Protein AF-A0A0P7GZH1-F1 (afdb_monomer_lite)

Sequence (150 aa):
MYVEIHPNMADEMGIDGGDLVVVSTTDRGSVLVKARITPRPGHGPEEEEIFLPFHWGGIAKGESLLEKYPDGNEPFAIGDSVNFITSRGYDVETQMQETKAALAKVRPATQELVDELNMDVDLETFTFPQDEAGFGQQKDFDTRDNTTVQ

Structure (mmCIF, N/CA/C/O backbone):
data_AF-A0A0P7GZH1-F1
#
_entry.id   AF-A0A0P7GZH1-F1
#
loop_
_atom_site.group_PDB
_atom_site.id
_atom_site.type_symbol
_atom_site.label_atom_id
_atom_site.label_alt_id
_atom_site.label_comp_id
_atom_site.label_asym_id
_atom_site.label_entity_id
_atom_site.label_seq_id
_atom_site.pdbx_PDB_ins_code
_atom_site.Cartn_x
_atom_site.Cartn_y
_atom_site.Cartn_z
_atom_site.occupancy
_atom_site.B_iso_or_equiv
_atom_site.auth_seq_id
_atom_site.auth_comp_id
_atom_site.auth_asym_id
_atom_site.auth_atom_id
_atom_site.pdbx_PDB_model_num
ATOM 1 N N . MET A 1 1 ? -7.847 2.843 1.260 1.00 90.06 1 MET A N 1
ATOM 2 C CA . MET A 1 1 ? -6.715 2.953 0.317 1.00 90.06 1 MET A CA 1
ATOM 3 C C . MET A 1 1 ? -6.527 1.620 -0.397 1.00 90.06 1 MET A C 1
ATOM 5 O O . MET A 1 1 ? -6.859 0.606 0.205 1.00 90.06 1 MET A O 1
ATOM 9 N N . TYR A 1 2 ? -6.036 1.615 -1.637 1.00 94.12 2 TYR A N 1
ATOM 10 C CA . TYR A 1 2 ? -5.689 0.396 -2.374 1.00 94.12 2 TYR A CA 1
ATOM 11 C C . TYR A 1 2 ? -4.455 0.617 -3.262 1.00 94.12 2 TYR A C 1
ATOM 13 O O . TYR A 1 2 ? -4.121 1.762 -3.576 1.00 94.12 2 TYR A O 1
ATOM 21 N N . VAL A 1 3 ? -3.812 -0.470 -3.676 1.00 95.19 3 VAL A N 1
ATOM 22 C CA . VAL A 1 3 ? -2.849 -0.511 -4.778 1.00 95.19 3 VAL A CA 1
ATOM 23 C C . VAL A 1 3 ? -3.443 -1.315 -5.921 1.00 95.19 3 VAL A C 1
ATOM 25 O O . VAL A 1 3 ? -4.005 -2.384 -5.709 1.00 95.19 3 VAL A O 1
ATOM 28 N N . GLU A 1 4 ? -3.346 -0.784 -7.129 1.00 94.62 4 GLU A N 1
ATOM 29 C CA . GLU A 1 4 ? -3.721 -1.511 -8.330 1.00 94.62 4 GLU A CA 1
ATOM 30 C C . GLU A 1 4 ? -2.542 -2.298 -8.860 1.00 94.62 4 GLU A C 1
ATOM 32 O O . GLU A 1 4 ? -1.454 -1.740 -9.022 1.00 94.62 4 GLU A O 1
ATOM 37 N N . ILE A 1 5 ? -2.789 -3.577 -9.119 1.00 94.12 5 ILE A N 1
ATOM 38 C CA . ILE A 1 5 ? -1.793 -4.556 -9.539 1.00 94.12 5 ILE A CA 1
ATOM 39 C C . ILE A 1 5 ? -2.322 -5.256 -10.791 1.00 94.12 5 ILE A C 1
ATOM 41 O O . ILE A 1 5 ? -3.509 -5.594 -10.868 1.00 94.12 5 ILE A O 1
ATOM 45 N N . HIS A 1 6 ? -1.442 -5.456 -11.772 1.00 93.75 6 HIS A N 1
ATOM 46 C CA . HIS A 1 6 ? -1.772 -6.199 -12.981 1.00 93.75 6 HIS A CA 1
ATOM 47 C C . HIS A 1 6 ? -2.089 -7.674 -12.646 1.00 93.75 6 HIS A C 1
ATOM 49 O O . HIS A 1 6 ? -1.392 -8.254 -11.812 1.00 93.75 6 HIS A O 1
ATOM 55 N N . PRO A 1 7 ? -3.087 -8.318 -13.290 1.00 92.81 7 PRO A N 1
ATOM 56 C CA . PRO A 1 7 ? -3.461 -9.705 -13.000 1.00 92.81 7 PRO A CA 1
ATOM 57 C C . PRO A 1 7 ? -2.301 -10.707 -13.040 1.00 92.81 7 PRO A C 1
ATOM 59 O O . PRO A 1 7 ? -2.186 -11.523 -12.135 1.00 92.81 7 PRO A O 1
ATOM 62 N N . ASN A 1 8 ? -1.404 -10.603 -14.027 1.00 91.50 8 ASN A N 1
ATOM 63 C CA . ASN A 1 8 ? -0.265 -11.523 -14.149 1.00 91.50 8 ASN A CA 1
ATOM 64 C C . ASN A 1 8 ? 0.720 -11.375 -12.976 1.00 91.50 8 ASN A C 1
ATOM 66 O O . ASN A 1 8 ? 1.138 -12.368 -12.388 1.00 91.50 8 ASN A O 1
ATOM 70 N N . MET A 1 9 ? 1.029 -10.134 -12.581 1.00 92.25 9 MET A N 1
ATOM 71 C CA . MET A 1 9 ? 1.871 -9.860 -11.412 1.00 92.25 9 MET A CA 1
ATOM 72 C C . MET A 1 9 ? 1.206 -10.368 -10.121 1.00 92.25 9 MET A C 1
ATOM 74 O O . MET A 1 9 ? 1.880 -10.902 -9.243 1.00 92.25 9 MET A O 1
ATOM 78 N N . ALA A 1 10 ? -0.117 -10.229 -10.004 1.00 93.69 10 ALA A N 1
ATOM 79 C CA . ALA A 1 10 ? -0.872 -10.734 -8.860 1.00 93.69 10 ALA A CA 1
ATOM 80 C C . ALA A 1 10 ? -0.857 -12.272 -8.782 1.00 93.69 10 ALA A C 1
ATOM 82 O O . ALA A 1 10 ? -0.627 -12.814 -7.702 1.00 93.69 10 ALA A O 1
ATOM 83 N N . ASP A 1 11 ? -1.022 -12.965 -9.916 1.00 93.06 11 ASP A N 1
ATOM 84 C CA . ASP A 1 11 ? -0.940 -14.430 -10.020 1.00 93.06 11 ASP A CA 1
ATOM 85 C C . ASP A 1 11 ? 0.439 -14.953 -9.592 1.00 93.06 11 ASP A C 1
ATOM 87 O O . ASP A 1 11 ? 0.533 -15.904 -8.816 1.00 93.06 11 ASP A O 1
ATOM 91 N N . GLU A 1 12 ? 1.519 -14.314 -10.052 1.00 93.00 12 GLU A N 1
ATOM 92 C CA . GLU A 1 12 ? 2.891 -14.682 -9.676 1.00 93.00 12 GLU A CA 1
ATOM 93 C C . GLU A 1 12 ? 3.152 -14.538 -8.172 1.00 93.00 12 GLU A C 1
ATOM 95 O O . GLU A 1 12 ? 3.944 -15.286 -7.593 1.00 93.00 12 GLU A O 1
ATOM 100 N N . MET A 1 13 ? 2.479 -13.581 -7.532 1.00 93.94 13 MET A N 1
ATOM 101 C CA . MET A 1 13 ? 2.609 -13.293 -6.107 1.00 93.94 13 MET A CA 1
ATOM 102 C C . MET A 1 13 ? 1.584 -14.028 -5.232 1.00 93.94 13 MET A C 1
ATOM 104 O O . MET A 1 13 ? 1.727 -14.000 -4.008 1.00 93.94 13 MET A O 1
ATOM 108 N N . GLY A 1 14 ? 0.576 -14.673 -5.830 1.00 95.06 14 GLY A N 1
ATOM 109 C CA . GLY A 1 14 ? -0.533 -15.310 -5.118 1.00 95.06 14 GLY A CA 1
ATOM 110 C C . GLY A 1 14 ? -1.386 -14.319 -4.323 1.00 95.06 14 GLY A C 1
ATOM 111 O O . GLY A 1 14 ? -1.702 -14.597 -3.171 1.00 95.06 14 GLY A O 1
ATOM 112 N N . ILE A 1 15 ? -1.678 -13.152 -4.906 1.00 95.56 15 ILE A N 1
ATOM 113 C CA . ILE A 1 15 ? -2.482 -12.082 -4.294 1.00 95.56 15 ILE A CA 1
ATOM 114 C C . ILE A 1 15 ? -3.851 -12.031 -4.970 1.00 95.56 15 ILE A C 1
ATOM 116 O O . ILE A 1 15 ? -3.920 -11.997 -6.200 1.00 95.56 15 ILE A O 1
ATOM 120 N N . ASP A 1 16 ? -4.909 -11.938 -4.168 1.00 94.81 16 ASP A N 1
ATOM 121 C CA . ASP A 1 16 ? -6.288 -11.766 -4.617 1.00 94.81 16 ASP A CA 1
ATOM 122 C C . ASP A 1 16 ? -6.845 -10.363 -4.342 1.00 94.81 16 ASP A C 1
ATOM 124 O O . ASP A 1 16 ? -6.303 -9.572 -3.562 1.00 94.81 16 ASP A O 1
ATOM 128 N N . GLY A 1 17 ? -7.929 -10.006 -5.038 1.00 94.25 17 GLY A N 1
ATOM 129 C CA . GLY A 1 17 ? -8.647 -8.759 -4.781 1.00 94.25 17 GLY A CA 1
ATOM 130 C C . GLY A 1 17 ? -9.091 -8.648 -3.320 1.00 94.25 17 GLY A C 1
ATOM 131 O O . GLY A 1 17 ? -9.734 -9.539 -2.776 1.00 94.25 17 GLY A O 1
ATOM 132 N N . GLY A 1 18 ? -8.761 -7.523 -2.685 1.00 93.06 18 GLY A N 1
ATOM 133 C CA . GLY A 1 18 ? -9.080 -7.247 -1.283 1.00 93.06 18 GLY A CA 1
ATOM 134 C C . GLY A 1 18 ? -8.009 -7.678 -0.283 1.00 93.06 18 GLY A C 1
ATOM 135 O O . GLY A 1 18 ? -8.028 -7.176 0.845 1.00 93.06 18 GLY A O 1
ATOM 136 N N . ASP A 1 19 ? -7.040 -8.505 -0.690 1.00 95.44 19 ASP A N 1
ATOM 137 C CA . ASP A 1 19 ? -5.929 -8.904 0.173 1.00 95.44 19 ASP A CA 1
ATOM 138 C C . ASP A 1 19 ? -5.137 -7.696 0.666 1.00 95.44 19 ASP A C 1
ATOM 140 O O . ASP A 1 19 ? -4.962 -6.690 -0.030 1.00 95.44 19 ASP A O 1
ATOM 144 N N . LEU A 1 20 ? -4.605 -7.798 1.880 1.00 95.81 20 LEU A N 1
ATOM 145 C CA . LEU A 1 20 ? -3.675 -6.804 2.392 1.00 95.81 20 LEU A CA 1
ATOM 146 C C . LEU A 1 20 ? -2.286 -7.028 1.801 1.00 95.81 20 LEU A C 1
ATOM 148 O O . LEU A 1 20 ? -1.741 -8.132 1.803 1.00 95.81 20 LEU A O 1
ATOM 152 N N . VAL A 1 21 ? -1.680 -5.940 1.342 1.00 97.00 21 VAL A N 1
ATOM 153 C CA . VAL A 1 21 ? -0.328 -5.929 0.796 1.00 97.00 21 VAL A CA 1
ATOM 154 C C . VAL A 1 21 ? 0.476 -4.785 1.383 1.00 97.00 21 VAL A C 1
ATOM 156 O O . VAL A 1 21 ? -0.031 -3.697 1.676 1.00 97.00 21 VAL A O 1
ATOM 159 N N . VAL A 1 22 ? 1.770 -5.036 1.527 1.00 96.69 22 VAL A N 1
ATOM 160 C CA . VAL A 1 22 ? 2.741 -4.028 1.922 1.00 96.69 22 VAL A CA 1
ATOM 161 C C . VAL A 1 22 ? 3.407 -3.477 0.673 1.00 96.69 22 VAL A C 1
ATOM 163 O O . VAL A 1 22 ? 4.041 -4.212 -0.089 1.00 96.69 22 VAL A O 1
ATOM 166 N N . VAL A 1 23 ? 3.310 -2.162 0.491 1.00 95.69 23 VAL A N 1
ATOM 167 C CA . VAL A 1 23 ? 4.021 -1.445 -0.570 1.00 95.69 23 VAL A CA 1
ATOM 168 C C . VAL A 1 23 ? 5.135 -0.633 0.063 1.00 95.69 23 VAL A C 1
ATOM 170 O O . VAL A 1 23 ? 4.903 0.151 0.980 1.00 95.69 23 VAL A O 1
ATOM 173 N N . SER A 1 24 ? 6.353 -0.824 -0.425 1.00 93.69 24 SER A N 1
ATOM 174 C CA . SER A 1 24 ? 7.551 -0.153 0.084 1.00 93.69 24 SER A CA 1
ATOM 175 C C . SER A 1 24 ? 8.350 0.468 -1.050 1.00 93.69 24 SER A C 1
ATOM 177 O O . SER A 1 24 ? 8.316 -0.033 -2.172 1.00 93.69 24 SER A O 1
ATOM 179 N N . THR A 1 25 ? 9.079 1.543 -0.768 1.00 90.19 25 THR A N 1
ATOM 180 C CA . THR A 1 25 ? 10.040 2.144 -1.706 1.00 90.19 25 THR A CA 1
ATOM 181 C C . THR A 1 25 ? 11.446 2.111 -1.133 1.00 90.19 25 THR A C 1
ATOM 183 O O . THR A 1 25 ? 11.644 1.877 0.059 1.00 90.19 25 THR A O 1
ATOM 186 N N . THR A 1 26 ? 12.441 2.315 -1.994 1.00 77.25 26 THR A N 1
ATOM 187 C CA . THR A 1 26 ? 13.854 2.054 -1.691 1.00 77.25 26 THR A CA 1
ATOM 188 C C . THR A 1 26 ? 14.400 2.819 -0.486 1.00 77.25 26 THR A C 1
ATOM 190 O O . THR A 1 26 ? 15.326 2.332 0.157 1.00 77.25 26 THR A O 1
ATOM 193 N N . ASP A 1 27 ? 13.882 4.014 -0.185 1.00 74.12 27 ASP A N 1
ATOM 194 C CA . ASP A 1 27 ? 14.534 4.935 0.750 1.00 74.12 27 ASP A CA 1
ATOM 195 C C . ASP A 1 27 ? 13.610 5.631 1.765 1.00 74.12 27 ASP A C 1
ATOM 197 O O . ASP A 1 27 ? 14.106 6.435 2.557 1.00 74.12 27 ASP A O 1
ATOM 201 N N . ARG A 1 28 ? 12.293 5.381 1.788 1.00 80.12 28 ARG A N 1
ATOM 202 C CA . ARG A 1 28 ? 11.380 6.077 2.721 1.00 80.12 28 ARG A CA 1
ATOM 203 C C . ARG A 1 28 ? 10.716 5.182 3.755 1.00 80.12 28 ARG A C 1
ATOM 205 O O . ARG A 1 28 ? 10.808 5.481 4.945 1.00 80.12 28 ARG A O 1
ATOM 212 N N . GLY A 1 29 ? 10.028 4.133 3.326 1.00 88.56 29 GLY A N 1
ATOM 213 C CA . GLY A 1 29 ? 9.268 3.288 4.238 1.00 88.56 29 GLY A CA 1
ATOM 214 C C . GLY A 1 29 ? 8.277 2.390 3.519 1.00 88.56 29 GLY A C 1
ATOM 215 O O . GLY A 1 29 ? 8.455 2.074 2.341 1.00 88.56 29 GLY A O 1
ATOM 216 N N . SER A 1 30 ? 7.228 2.027 4.250 1.00 93.56 30 SER A N 1
ATOM 217 C CA . SER A 1 30 ? 6.210 1.072 3.829 1.00 93.56 30 SER A CA 1
ATOM 218 C C . SER A 1 30 ? 4.816 1.568 4.204 1.00 93.56 30 SER A C 1
ATOM 220 O O . SER A 1 30 ? 4.664 2.304 5.180 1.00 93.56 30 SER A O 1
ATOM 222 N N . VAL A 1 31 ? 3.816 1.146 3.437 1.00 95.25 31 VAL A N 1
ATOM 223 C CA . VAL A 1 31 ? 2.390 1.360 3.710 1.00 95.25 31 VAL A CA 1
ATOM 224 C C . VAL A 1 31 ? 1.632 0.042 3.612 1.00 95.25 31 VAL A C 1
ATOM 226 O O . VAL A 1 31 ? 2.002 -0.816 2.807 1.00 95.25 31 VAL A O 1
ATOM 229 N N . LEU A 1 32 ? 0.569 -0.099 4.407 1.00 95.62 32 LEU A N 1
ATOM 230 C CA . LEU A 1 32 ? -0.346 -1.245 4.366 1.00 95.62 32 LEU A CA 1
ATOM 231 C C . LEU A 1 32 ? -1.631 -0.849 3.633 1.00 95.62 32 LEU A C 1
ATOM 233 O O . LEU A 1 32 ? -2.334 0.078 4.043 1.00 95.62 32 LEU A O 1
ATOM 237 N N . VAL A 1 33 ? -1.937 -1.523 2.527 1.00 95.31 33 VAL A N 1
ATOM 238 C CA . VAL A 1 33 ? -3.072 -1.180 1.656 1.00 95.31 33 VAL A CA 1
ATOM 239 C C . VAL A 1 33 ? -3.749 -2.440 1.120 1.00 95.31 33 VAL A C 1
ATOM 241 O O . VAL A 1 33 ? -3.156 -3.511 1.133 1.00 95.31 33 VAL A O 1
ATOM 244 N N . LYS A 1 34 ? -4.985 -2.313 0.627 1.00 95.25 34 LYS A N 1
ATOM 245 C CA . LYS A 1 34 ? -5.675 -3.407 -0.073 1.00 95.25 34 LYS A CA 1
ATOM 246 C C . LYS A 1 34 ? -5.163 -3.576 -1.505 1.00 95.25 34 LYS A C 1
ATOM 248 O O . LYS A 1 34 ? -4.859 -2.577 -2.160 1.00 95.25 34 LYS A O 1
ATOM 253 N N . ALA A 1 35 ? -5.121 -4.799 -2.008 1.00 95.75 35 ALA A N 1
ATOM 254 C CA . ALA A 1 35 ? -4.872 -5.104 -3.405 1.00 95.75 35 ALA A CA 1
ATOM 255 C C . ALA A 1 35 ? -6.155 -4.941 -4.225 1.00 95.75 35 ALA A C 1
ATOM 257 O O . ALA A 1 35 ? -7.228 -5.401 -3.843 1.00 95.75 35 ALA A O 1
ATOM 258 N N . ARG A 1 36 ? -6.036 -4.281 -5.373 1.00 94.50 36 ARG A N 1
ATOM 259 C CA . ARG A 1 36 ? -7.089 -4.170 -6.376 1.00 94.50 36 ARG A CA 1
ATOM 260 C C . ARG A 1 36 ? -6.546 -4.692 -7.694 1.00 94.50 36 ARG A C 1
ATOM 262 O O . ARG A 1 36 ? -5.633 -4.098 -8.261 1.00 94.50 36 ARG A O 1
ATOM 269 N N . ILE A 1 37 ? -7.099 -5.784 -8.196 1.00 93.50 37 ILE A N 1
ATOM 270 C CA . ILE A 1 37 ? -6.525 -6.465 -9.354 1.00 93.50 37 ILE A CA 1
ATOM 271 C C . ILE A 1 37 ? -7.217 -5.978 -10.620 1.00 93.50 37 ILE A C 1
ATOM 273 O O . ILE A 1 37 ? -8.434 -6.077 -10.780 1.00 93.50 37 ILE A O 1
ATOM 277 N N . THR A 1 38 ? -6.446 -5.355 -11.506 1.00 91.62 38 THR A N 1
ATOM 278 C CA . THR A 1 38 ? -6.975 -4.704 -12.705 1.00 91.62 38 THR A CA 1
ATOM 279 C C . THR A 1 38 ? -5.881 -4.539 -13.756 1.00 91.62 38 THR A C 1
ATOM 281 O O . THR A 1 38 ? -4.756 -4.200 -13.406 1.00 91.62 38 THR A O 1
ATOM 284 N N . PRO A 1 39 ? -6.188 -4.694 -15.057 1.00 89.69 39 PRO A N 1
ATOM 285 C CA . PRO A 1 39 ? -5.214 -4.507 -16.130 1.00 89.69 39 PRO A CA 1
ATOM 286 C C . PRO A 1 39 ? -5.006 -3.025 -16.499 1.00 89.69 39 PRO A C 1
ATOM 288 O O . PRO A 1 39 ? -4.521 -2.723 -17.586 1.00 89.69 39 PRO A O 1
ATOM 291 N N . ARG A 1 40 ? -5.465 -2.070 -15.667 1.00 88.06 40 ARG A N 1
ATOM 292 C CA . ARG A 1 40 ? -5.291 -0.633 -15.951 1.00 88.06 40 ARG A CA 1
ATOM 293 C C . ARG A 1 40 ? -3.852 -0.147 -15.749 1.00 88.06 40 ARG A C 1
ATOM 295 O O . ARG A 1 40 ? -3.393 0.618 -16.593 1.00 88.06 40 ARG A O 1
ATOM 302 N N . PRO A 1 41 ? -3.158 -0.475 -14.646 1.00 85.25 41 PRO A N 1
ATOM 303 C CA . PRO A 1 41 ? -1.712 -0.298 -14.585 1.00 85.25 41 PRO A CA 1
ATOM 304 C C . PRO A 1 41 ? -1.033 -1.263 -15.566 1.00 85.25 41 PRO A C 1
ATOM 306 O O . PRO A 1 41 ? -1.532 -2.369 -15.765 1.00 85.25 41 PRO A O 1
ATOM 309 N N . GLY A 1 42 ? 0.087 -0.866 -16.177 1.00 69.62 42 GLY A N 1
ATOM 310 C CA . GLY A 1 42 ? 0.877 -1.790 -16.999 1.00 69.62 42 GLY A CA 1
ATOM 311 C C . GLY A 1 42 ? 0.550 -1.784 -18.493 1.00 69.62 42 GLY A C 1
ATOM 312 O O . GLY A 1 42 ? 0.669 -2.806 -19.153 1.00 69.62 42 GLY A O 1
ATOM 313 N N . HIS A 1 43 ? 0.226 -0.627 -19.080 1.00 65.62 43 HIS A N 1
ATOM 314 C CA . HIS A 1 43 ? 0.127 -0.486 -20.546 1.00 65.62 43 HIS A CA 1
ATOM 315 C C . HIS A 1 43 ? 1.482 -0.617 -21.287 1.00 65.62 43 HIS A C 1
ATOM 317 O O . HIS A 1 43 ? 1.541 -0.441 -22.507 1.00 65.62 43 HIS A O 1
ATOM 323 N N . GLY A 1 44 ? 2.571 -0.878 -20.558 1.00 62.06 44 GLY A N 1
ATOM 324 C CA . GLY A 1 44 ? 3.918 -1.087 -21.078 1.00 62.06 44 GLY A CA 1
ATOM 325 C C . GLY A 1 44 ? 4.284 -2.569 -21.251 1.00 62.06 44 GLY A C 1
ATOM 326 O O . GLY A 1 44 ? 3.540 -3.448 -20.833 1.00 62.06 44 GLY A O 1
ATOM 327 N N . PRO A 1 45 ? 5.450 -2.859 -21.852 1.00 56.47 45 PRO A N 1
ATOM 328 C CA . PRO A 1 45 ? 5.888 -4.226 -22.147 1.00 56.47 45 PRO A CA 1
ATOM 329 C C . PRO A 1 45 ? 6.170 -5.100 -20.914 1.00 56.47 45 PRO A C 1
ATOM 331 O O . PRO A 1 45 ? 6.253 -6.312 -21.069 1.00 56.47 45 PRO A O 1
ATOM 334 N N . GLU A 1 46 ? 6.337 -4.504 -19.731 1.00 63.25 46 GLU A N 1
ATOM 335 C CA . GLU A 1 46 ? 6.776 -5.213 -18.521 1.00 63.25 46 GLU A CA 1
ATOM 336 C C . GLU A 1 46 ? 5.620 -5.499 -17.542 1.00 63.25 46 GLU A C 1
ATOM 338 O O . GLU A 1 46 ? 5.841 -6.219 -16.589 1.00 63.25 46 GLU A O 1
ATOM 343 N N . GLU A 1 47 ? 4.400 -4.959 -17.724 1.00 78.88 47 GLU A N 1
ATOM 344 C CA . GLU A 1 47 ? 3.237 -5.175 -16.817 1.00 78.88 47 GLU A CA 1
ATOM 345 C C . GLU A 1 47 ? 3.502 -4.949 -15.297 1.00 78.88 47 GLU A C 1
ATOM 347 O O . GLU A 1 47 ? 2.677 -5.289 -14.453 1.00 78.88 47 GLU A O 1
ATOM 352 N N . GLU A 1 48 ? 4.625 -4.310 -14.948 1.00 83.88 48 GLU A N 1
ATOM 353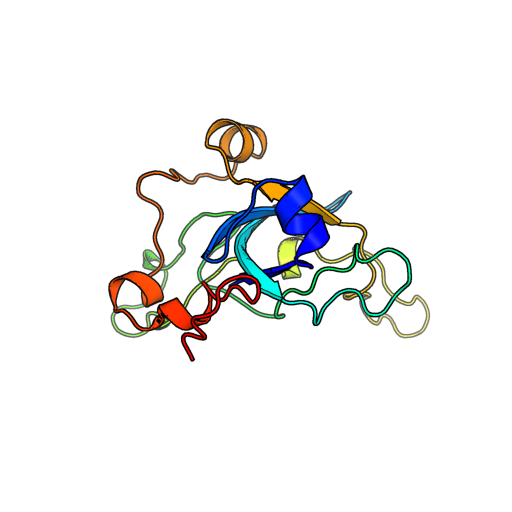 C CA . GLU A 1 48 ? 5.157 -4.118 -13.584 1.00 83.88 48 GLU A CA 1
ATOM 354 C C . GLU A 1 48 ? 4.800 -2.750 -12.962 1.00 83.88 48 GLU A C 1
ATOM 356 O O . GLU A 1 48 ? 5.287 -2.373 -11.892 1.00 83.88 48 GLU A O 1
ATOM 361 N N . GLU A 1 49 ? 3.957 -1.959 -13.627 1.00 90.62 49 GLU A N 1
ATOM 362 C CA . GLU A 1 49 ? 3.498 -0.680 -13.086 1.00 90.62 49 GLU A CA 1
ATOM 363 C C . GLU A 1 49 ? 2.388 -0.894 -12.051 1.00 90.62 49 GLU A C 1
ATOM 365 O O . GLU A 1 49 ? 1.449 -1.653 -12.274 1.00 90.62 49 GLU A O 1
ATOM 370 N N . ILE A 1 50 ? 2.444 -0.149 -10.945 1.00 92.62 50 ILE A N 1
ATOM 371 C CA . ILE A 1 50 ? 1.391 -0.125 -9.924 1.00 92.62 50 ILE A CA 1
ATOM 372 C C . ILE A 1 50 ? 0.802 1.276 -9.793 1.00 92.62 50 ILE A C 1
ATOM 374 O O . ILE A 1 50 ? 1.485 2.280 -10.007 1.00 92.62 50 ILE A O 1
ATOM 378 N N . PHE A 1 51 ? -0.465 1.363 -9.392 1.00 93.19 51 PHE A N 1
ATOM 379 C CA . PHE A 1 51 ? -1.123 2.645 -9.132 1.00 93.19 51 PHE A CA 1
ATOM 380 C C . PHE A 1 51 ? -1.675 2.719 -7.711 1.00 93.19 51 PHE A C 1
ATOM 382 O O . PHE A 1 51 ? -2.310 1.791 -7.223 1.00 93.19 51 PHE A O 1
ATOM 389 N N . LEU A 1 52 ? -1.476 3.862 -7.058 1.00 93.56 52 LEU A N 1
ATOM 390 C CA . LEU A 1 52 ? -1.964 4.144 -5.713 1.00 93.56 52 LEU A CA 1
ATOM 391 C C . LEU A 1 52 ? -2.636 5.527 -5.707 1.00 93.56 52 LEU A C 1
ATOM 393 O O . LEU A 1 52 ? -1.998 6.505 -6.110 1.00 93.56 52 LEU A O 1
ATOM 397 N N . PRO A 1 53 ? -3.895 5.662 -5.248 1.00 91.50 53 PRO A N 1
ATOM 398 C CA . PRO A 1 53 ? -4.530 6.967 -5.118 1.00 91.50 53 PRO A CA 1
ATOM 399 C C . PRO A 1 53 ? -3.779 7.894 -4.150 1.00 91.50 53 PRO A C 1
ATOM 401 O O . PRO A 1 53 ? -3.454 7.527 -3.021 1.00 91.50 53 PRO A O 1
ATOM 404 N N . PHE A 1 54 ? -3.546 9.132 -4.571 1.00 85.81 54 PHE A N 1
ATOM 405 C CA . PHE A 1 54 ? -2.856 10.134 -3.759 1.00 85.81 54 PHE A CA 1
ATOM 406 C C . PHE A 1 54 ? -3.779 10.688 -2.648 1.00 85.81 54 PHE A C 1
ATOM 408 O O . PHE A 1 54 ? -4.985 10.800 -2.861 1.00 85.81 54 PHE A O 1
ATOM 415 N N . HIS A 1 55 ? -3.221 11.064 -1.488 1.00 87.25 55 HIS A N 1
ATOM 416 C CA . HIS A 1 55 ? -3.917 11.738 -0.367 1.00 87.25 55 HIS A CA 1
ATOM 417 C C . HIS A 1 55 ? -4.901 10.930 0.501 1.00 87.25 55 HIS A C 1
ATOM 419 O O . HIS A 1 55 ? -5.818 11.503 1.091 1.00 87.25 55 HIS A O 1
ATOM 425 N N . TRP A 1 56 ? -4.694 9.626 0.668 1.00 92.81 56 TRP A N 1
ATOM 426 C CA . TRP A 1 56 ? -5.366 8.915 1.763 1.00 92.81 56 TRP A CA 1
ATOM 427 C C . TRP A 1 56 ? -4.819 9.332 3.135 1.00 92.81 56 TRP A C 1
ATOM 429 O O . TRP A 1 56 ? -3.680 9.801 3.246 1.00 92.81 56 TRP A O 1
ATOM 439 N N . GLY A 1 57 ? -5.652 9.181 4.165 1.00 92.25 57 GLY A N 1
ATOM 440 C CA . GLY A 1 57 ? -5.327 9.492 5.553 1.00 92.25 57 GLY A CA 1
ATOM 441 C C . GLY A 1 57 ? -6.174 8.684 6.538 1.00 92.25 57 GLY A C 1
ATOM 442 O O . GLY A 1 57 ? -7.039 7.901 6.142 1.00 92.25 57 GLY A O 1
ATOM 443 N N . GLY A 1 58 ? -5.905 8.872 7.829 1.00 92.00 58 GLY A N 1
ATOM 444 C CA . GLY A 1 58 ? -6.537 8.125 8.922 1.00 92.00 58 GLY A CA 1
ATOM 445 C C . GLY A 1 58 ? -5.810 6.834 9.306 1.00 92.00 58 GLY A C 1
ATOM 446 O O . GLY A 1 58 ? -6.112 6.274 10.351 1.00 92.00 58 GLY A O 1
ATOM 447 N N . ILE A 1 59 ? -4.817 6.406 8.520 1.00 92.94 59 ILE A N 1
ATOM 448 C CA . ILE A 1 59 ? -3.839 5.379 8.900 1.00 92.94 59 ILE A CA 1
ATOM 449 C C . ILE A 1 59 ? -2.438 5.931 8.636 1.00 92.94 59 ILE A C 1
ATOM 451 O O . ILE A 1 59 ? -2.231 6.632 7.641 1.00 92.94 59 ILE A O 1
ATOM 455 N N . ALA A 1 60 ? -1.488 5.636 9.519 1.00 89.19 60 ALA A N 1
ATOM 456 C CA . ALA A 1 60 ? -0.083 5.965 9.327 1.00 89.19 60 ALA A CA 1
ATOM 457 C C . ALA A 1 60 ? 0.788 4.734 9.566 1.00 89.19 60 ALA A C 1
ATOM 459 O O . ALA A 1 60 ? 0.913 4.278 10.697 1.00 89.19 60 ALA A O 1
ATOM 460 N N . LYS A 1 61 ? 1.423 4.224 8.502 1.00 83.44 61 LYS A N 1
ATOM 461 C CA . LYS A 1 61 ? 2.296 3.037 8.562 1.00 83.44 61 LYS A CA 1
ATOM 462 C C . LYS A 1 61 ? 1.598 1.814 9.181 1.00 83.44 61 LYS A C 1
ATOM 464 O O . LYS A 1 61 ? 2.184 1.106 9.993 1.00 83.44 61 LYS A O 1
ATOM 469 N N . GLY A 1 62 ? 0.341 1.589 8.811 1.00 84.31 62 GLY A N 1
ATOM 470 C CA . GLY A 1 62 ? -0.502 0.525 9.369 1.00 84.31 62 GLY A CA 1
ATOM 471 C C . GLY A 1 62 ? -1.241 0.866 10.673 1.00 84.31 62 GLY A C 1
ATOM 472 O O . GLY A 1 62 ? -2.261 0.240 10.937 1.00 84.31 62 GLY A O 1
ATOM 473 N N . GLU A 1 63 ? -0.835 1.886 11.439 1.00 87.56 63 GLU A N 1
ATOM 474 C CA . GLU A 1 63 ? -1.537 2.286 12.673 1.00 87.56 63 GLU A CA 1
ATOM 475 C C . GLU A 1 63 ? -2.807 3.086 12.342 1.00 87.56 63 GLU A C 1
ATOM 477 O O . GLU A 1 63 ? -2.744 4.113 11.655 1.00 87.56 63 GLU A O 1
ATOM 482 N N . SER A 1 64 ? -3.960 2.657 12.862 1.00 91.06 64 SER A N 1
ATOM 483 C CA . SER A 1 64 ? -5.200 3.434 12.780 1.00 91.06 64 SER A CA 1
ATOM 484 C C . SER A 1 64 ? -5.117 4.681 13.659 1.00 91.06 64 SER A C 1
ATOM 486 O O . SER A 1 64 ? -4.864 4.612 14.857 1.00 91.06 64 SER A O 1
ATOM 488 N N . LEU A 1 65 ? -5.381 5.844 13.070 1.00 92.25 65 LEU A N 1
ATOM 489 C CA . LEU A 1 65 ? -5.425 7.128 13.773 1.00 92.25 65 LEU A CA 1
ATOM 490 C C . LEU A 1 65 ? -6.859 7.567 14.083 1.00 92.25 65 LEU A C 1
ATOM 492 O O . LEU A 1 65 ? -7.072 8.727 14.431 1.00 92.25 65 LEU A O 1
ATOM 496 N N . LEU A 1 66 ? -7.840 6.674 13.926 1.00 91.19 66 LEU A N 1
ATOM 497 C CA . LEU A 1 66 ? -9.261 7.003 14.035 1.00 91.19 66 LEU A CA 1
ATOM 498 C C . LEU A 1 66 ? -9.610 7.622 15.396 1.00 91.19 66 LEU A C 1
ATOM 500 O O . LEU A 1 66 ? -10.294 8.637 15.444 1.00 91.19 66 LEU A O 1
ATOM 504 N N . GLU A 1 67 ? -9.039 7.093 16.480 1.00 91.62 67 GLU A N 1
ATOM 505 C CA . GLU A 1 67 ? -9.239 7.594 17.850 1.00 91.62 67 GLU A CA 1
ATOM 506 C C . GLU A 1 67 ? -8.697 9.015 18.081 1.00 91.62 67 GLU A C 1
ATOM 508 O O . GLU A 1 67 ? -9.005 9.651 19.085 1.00 91.62 67 GLU A O 1
ATOM 513 N N . LYS A 1 68 ? -7.860 9.529 17.169 1.00 93.38 68 LYS A N 1
ATOM 514 C CA . LYS A 1 68 ? -7.297 10.886 17.253 1.00 93.38 68 LYS A CA 1
ATOM 515 C C . LYS A 1 68 ? -8.227 11.933 16.628 1.00 93.38 68 LYS A C 1
ATOM 517 O O . LYS A 1 68 ? -7.955 13.129 16.760 1.00 93.38 68 LYS A O 1
ATOM 522 N N . TYR A 1 69 ? -9.291 11.518 15.936 1.00 92.88 69 TYR A N 1
ATOM 523 C CA . TYR A 1 69 ? -10.302 12.431 15.405 1.00 92.88 69 TYR A CA 1
ATOM 524 C C . TYR A 1 69 ? -11.270 12.865 16.516 1.00 92.88 69 TYR A C 1
ATOM 526 O O . TYR A 1 69 ? -11.580 12.068 17.396 1.00 92.88 69 TYR A O 1
ATOM 534 N N . PRO A 1 70 ? -11.761 14.120 16.504 1.00 95.19 70 PRO A N 1
ATOM 535 C CA . PRO A 1 70 ? -12.814 14.536 17.423 1.00 95.19 70 PRO A CA 1
ATOM 536 C C . PRO A 1 70 ? -14.093 13.723 17.208 1.00 95.19 70 PRO A C 1
ATOM 538 O O . PRO A 1 70 ? -14.468 13.491 16.057 1.00 95.19 70 PRO A O 1
ATOM 541 N N . ASP A 1 71 ? -14.795 13.408 18.297 1.00 93.50 71 ASP A N 1
ATOM 542 C CA . ASP A 1 71 ? -16.057 12.664 18.267 1.00 93.50 71 ASP A CA 1
ATOM 543 C C . ASP A 1 71 ? -17.024 13.203 17.196 1.00 93.50 71 ASP A C 1
ATOM 545 O O . ASP A 1 71 ? -17.291 14.411 17.106 1.00 93.50 71 ASP A O 1
ATOM 549 N N . GLY A 1 72 ? -17.556 12.302 16.371 1.00 92.88 72 GLY A N 1
ATOM 550 C CA . GLY A 1 72 ? -18.502 12.614 15.297 1.00 92.88 72 GLY A CA 1
ATOM 551 C C . GLY A 1 72 ? -17.885 13.271 14.056 1.00 92.88 72 GLY A C 1
ATOM 552 O O . GLY A 1 72 ? -18.625 13.665 13.152 1.00 92.88 72 GLY A O 1
ATOM 553 N N . ASN A 1 73 ? -16.560 13.426 14.008 1.00 92.56 73 ASN A N 1
ATOM 554 C CA . ASN A 1 73 ? -15.812 13.941 12.855 1.00 92.56 73 ASN A CA 1
ATOM 555 C C . ASN A 1 73 ? -14.870 12.885 12.261 1.00 92.56 73 ASN A C 1
ATOM 557 O O . ASN A 1 73 ? -13.958 13.214 11.495 1.00 92.56 73 ASN A O 1
ATOM 561 N N . GLU A 1 74 ? -15.078 11.622 12.614 1.00 92.88 74 GLU A N 1
ATOM 562 C CA . GLU A 1 74 ? -14.347 10.498 12.070 1.00 92.88 74 GLU A CA 1
ATOM 563 C C . GLU A 1 74 ? -14.666 10.347 10.571 1.00 92.88 74 GLU A C 1
ATOM 565 O O . GLU A 1 74 ? -15.831 10.380 10.156 1.00 92.88 74 GLU A O 1
ATOM 570 N N . PRO A 1 75 ? -13.649 10.188 9.713 1.00 91.81 75 PRO A N 1
ATOM 571 C CA . PRO A 1 75 ? -13.871 9.958 8.294 1.00 91.81 75 PRO A CA 1
ATOM 572 C C . PRO A 1 75 ? -14.531 8.594 8.047 1.00 91.81 75 PRO A C 1
ATOM 574 O O . PRO A 1 75 ? -14.096 7.572 8.569 1.00 91.81 75 PRO A O 1
ATOM 577 N N . PHE A 1 76 ? -15.518 8.561 7.146 1.00 90.44 76 PHE A N 1
ATOM 578 C CA . PHE A 1 76 ? -16.178 7.317 6.718 1.00 90.44 76 PHE A CA 1
ATOM 579 C C . PHE A 1 76 ? -15.223 6.300 6.091 1.00 90.44 76 PHE A C 1
ATOM 581 O O . PHE A 1 76 ? -15.482 5.101 6.121 1.00 90.44 76 PHE A O 1
ATOM 588 N N . ALA A 1 77 ? -14.142 6.774 5.471 1.00 91.62 77 ALA A N 1
ATOM 589 C CA . ALA A 1 77 ? -13.138 5.910 4.888 1.00 91.62 77 ALA A CA 1
ATOM 590 C C . ALA A 1 77 ? -11.734 6.392 5.234 1.00 91.62 77 ALA A C 1
ATOM 592 O O . ALA A 1 77 ? -11.405 7.562 5.034 1.00 91.62 77 ALA A O 1
ATOM 593 N N . ILE A 1 78 ? -10.898 5.456 5.673 1.00 93.50 78 ILE A N 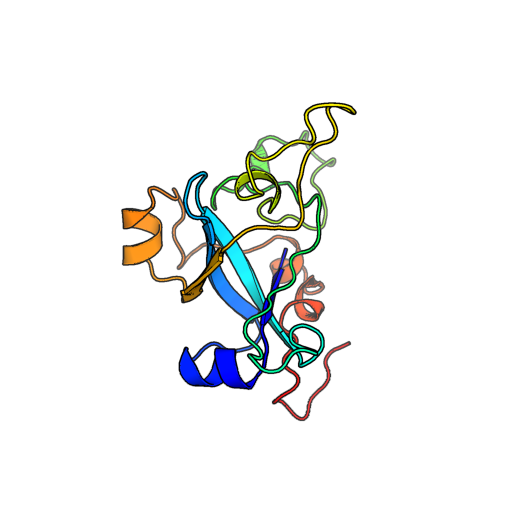1
ATOM 594 C CA . ILE A 1 78 ? -9.489 5.685 5.992 1.00 93.50 78 ILE A CA 1
ATOM 595 C C . ILE A 1 78 ? -8.582 4.759 5.190 1.00 93.50 78 ILE A C 1
ATOM 597 O O . ILE A 1 78 ? -9.006 3.786 4.549 1.00 93.50 78 ILE A O 1
ATOM 601 N N . GLY A 1 79 ? -7.302 5.086 5.191 1.00 93.62 79 GLY A N 1
ATOM 602 C CA . GLY A 1 79 ? -6.272 4.260 4.597 1.00 93.62 79 GLY A CA 1
ATOM 603 C C . GLY A 1 79 ? -4.905 4.899 4.724 1.00 93.62 79 GLY A C 1
ATOM 604 O O . GLY A 1 79 ? -4.791 6.095 4.991 1.00 93.62 79 GLY A O 1
ATOM 605 N N . ASP A 1 80 ? -3.880 4.077 4.538 1.00 94.19 80 ASP A N 1
ATOM 606 C CA . ASP A 1 80 ? -2.503 4.530 4.666 1.00 94.19 80 ASP A CA 1
ATOM 607 C C . ASP A 1 80 ? -2.125 5.447 3.497 1.00 94.19 80 ASP A C 1
ATOM 609 O O . ASP A 1 80 ? -2.652 5.327 2.386 1.00 94.19 80 ASP A O 1
ATOM 613 N N . SER A 1 81 ? -1.243 6.408 3.746 1.00 92.19 81 SER A N 1
ATOM 614 C CA . SER A 1 81 ? -0.940 7.457 2.775 1.00 92.19 81 SER A CA 1
ATOM 615 C C . SER A 1 81 ? 0.254 7.077 1.910 1.00 92.19 81 SER A C 1
ATOM 617 O O . SER A 1 81 ? 1.382 7.010 2.399 1.00 92.19 81 SER A O 1
ATOM 619 N N . VAL A 1 82 ? 0.057 6.936 0.592 1.00 92.62 82 VAL A N 1
ATOM 620 C CA . VAL A 1 82 ? 1.172 6.715 -0.356 1.00 92.62 82 VAL A CA 1
ATOM 621 C C . VAL A 1 82 ? 2.242 7.814 -0.268 1.00 92.62 82 VAL A C 1
ATOM 623 O O . VAL A 1 82 ? 3.413 7.584 -0.557 1.00 92.62 82 VAL A O 1
ATOM 626 N N . ASN A 1 83 ? 1.875 9.001 0.215 1.00 90.19 83 ASN A N 1
ATOM 627 C CA . ASN A 1 83 ? 2.774 10.126 0.456 1.00 90.19 83 ASN A CA 1
ATOM 628 C C . ASN A 1 83 ? 3.946 9.778 1.400 1.00 90.19 83 ASN A C 1
ATOM 630 O O . ASN A 1 83 ? 4.999 10.417 1.326 1.00 90.19 83 ASN A O 1
ATOM 634 N N . PHE A 1 84 ? 3.808 8.758 2.257 1.00 90.25 84 PHE A N 1
ATOM 635 C CA . PHE A 1 84 ? 4.909 8.271 3.091 1.00 90.25 84 PHE A CA 1
ATOM 636 C C . PHE A 1 84 ? 6.017 7.593 2.286 1.00 90.25 84 PHE A C 1
ATOM 638 O O . PHE A 1 84 ? 7.165 7.601 2.725 1.00 90.25 84 PHE A O 1
ATOM 645 N N . ILE A 1 85 ? 5.701 7.064 1.103 1.00 91.62 85 ILE A N 1
ATOM 646 C CA . ILE A 1 85 ? 6.617 6.256 0.294 1.00 91.62 85 ILE A CA 1
ATOM 647 C C . ILE A 1 85 ? 6.968 6.885 -1.061 1.00 91.62 85 ILE A C 1
ATOM 649 O O . ILE A 1 85 ? 7.777 6.325 -1.789 1.00 91.62 85 ILE A O 1
ATOM 653 N N . THR A 1 86 ? 6.440 8.064 -1.406 1.00 89.56 86 THR A N 1
ATOM 654 C CA . THR A 1 86 ? 6.822 8.780 -2.643 1.00 89.56 86 THR A CA 1
ATOM 655 C C . THR A 1 86 ? 8.305 9.152 -2.682 1.00 89.56 86 THR A C 1
ATOM 657 O O . THR A 1 86 ? 8.904 9.378 -1.637 1.00 89.56 86 THR A O 1
ATOM 660 N N . SER A 1 87 ? 8.881 9.312 -3.875 1.00 86.38 87 SER A N 1
ATOM 661 C CA . SER A 1 87 ? 10.287 9.705 -4.072 1.00 86.38 87 SER A CA 1
ATOM 662 C C . SER A 1 87 ? 10.699 10.975 -3.311 1.00 86.38 87 SER A C 1
ATOM 664 O O . SER A 1 87 ? 9.891 11.857 -3.024 1.00 86.38 87 SER A O 1
ATOM 666 N N . ARG A 1 88 ? 11.982 11.079 -2.942 1.00 84.38 88 ARG A N 1
ATOM 667 C CA . ARG A 1 88 ? 12.600 12.300 -2.376 1.00 84.38 88 ARG A CA 1
ATOM 668 C C . ARG A 1 88 ? 13.053 13.304 -3.440 1.00 84.38 88 ARG A C 1
ATOM 670 O O . ARG A 1 88 ? 13.551 14.368 -3.081 1.00 84.38 88 ARG A O 1
ATOM 677 N N . GLY A 1 89 ? 12.922 12.958 -4.719 1.00 87.50 89 GLY A N 1
ATOM 678 C CA . GLY A 1 89 ? 13.330 13.818 -5.821 1.00 87.50 89 GLY A CA 1
ATOM 679 C C . GLY A 1 89 ? 12.559 15.137 -5.859 1.00 87.50 89 GLY A C 1
ATOM 680 O O . GLY A 1 89 ? 11.409 15.228 -5.431 1.00 87.50 89 GLY A O 1
ATOM 681 N N . TYR A 1 90 ? 13.207 16.162 -6.396 1.00 91.94 90 TYR A N 1
ATOM 682 C CA . TYR A 1 90 ? 12.594 17.436 -6.744 1.00 91.94 90 TYR A CA 1
ATOM 683 C C . TYR A 1 90 ? 13.365 18.054 -7.910 1.00 91.94 90 TYR A C 1
ATOM 685 O O . TYR A 1 90 ? 14.544 17.761 -8.120 1.00 91.94 90 TYR A O 1
ATOM 693 N N . ASP A 1 91 ? 12.692 18.899 -8.674 1.00 93.62 91 ASP A N 1
ATOM 694 C CA . ASP A 1 91 ? 13.298 19.670 -9.749 1.00 93.62 91 ASP A CA 1
ATOM 695 C C . ASP A 1 91 ? 14.066 20.864 -9.162 1.00 93.62 91 ASP A C 1
ATOM 697 O O . ASP A 1 91 ? 13.511 21.670 -8.414 1.00 93.62 91 ASP A O 1
ATOM 701 N N . VAL A 1 92 ? 15.361 20.974 -9.471 1.00 95.31 92 VAL A N 1
ATOM 702 C CA . VAL A 1 92 ? 16.246 21.975 -8.849 1.00 95.31 92 VAL A CA 1
ATOM 703 C C . VAL A 1 92 ? 15.926 23.413 -9.270 1.00 95.31 92 VAL A C 1
ATOM 705 O O . VAL A 1 92 ? 16.191 24.339 -8.506 1.00 95.31 92 VAL A O 1
ATOM 708 N N . GLU A 1 93 ? 15.318 23.622 -10.436 1.00 96.88 93 GLU A N 1
ATOM 709 C CA . GLU A 1 93 ? 15.025 24.963 -10.953 1.00 96.88 93 GLU A CA 1
ATOM 710 C C . GLU A 1 93 ? 13.705 25.497 -10.389 1.00 96.88 93 GLU A C 1
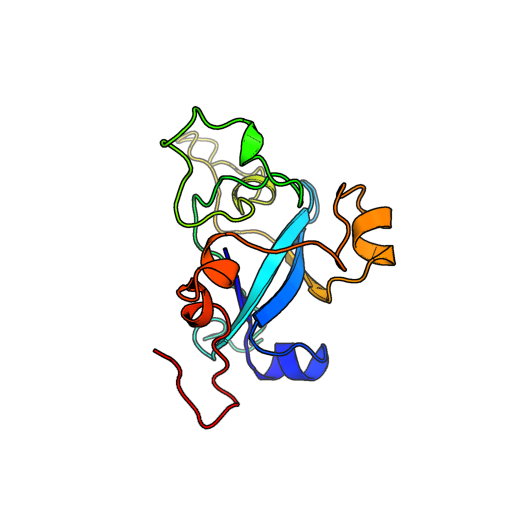ATOM 712 O O . GLU A 1 93 ? 13.614 26.620 -9.896 1.00 96.88 93 GLU A O 1
ATOM 717 N N . THR A 1 94 ? 12.666 24.669 -10.430 1.00 96.25 94 THR A N 1
ATOM 718 C CA . THR A 1 94 ? 11.303 25.026 -10.022 1.00 96.25 94 THR A CA 1
ATOM 719 C C . THR A 1 94 ? 11.015 24.726 -8.556 1.00 96.25 94 THR A C 1
ATOM 721 O O . THR A 1 94 ? 10.015 25.209 -8.027 1.00 96.25 94 THR A O 1
ATOM 724 N N . GLN A 1 95 ? 11.871 23.932 -7.903 1.00 94.12 95 GLN A N 1
ATOM 725 C CA . GLN A 1 95 ? 11.663 23.392 -6.556 1.00 94.12 95 GLN A CA 1
ATOM 726 C C . GLN A 1 95 ? 10.398 22.517 -6.448 1.00 94.12 95 GLN A C 1
ATOM 728 O O . GLN A 1 95 ? 9.871 22.315 -5.354 1.00 94.12 95 GLN A O 1
ATOM 733 N N . MET A 1 96 ? 9.896 21.993 -7.573 1.00 94.25 96 MET A N 1
ATOM 734 C CA . MET A 1 96 ? 8.713 21.131 -7.608 1.00 94.25 96 MET A CA 1
ATOM 735 C C . MET A 1 96 ? 9.071 19.699 -7.201 1.00 94.25 96 MET A C 1
ATOM 737 O O . MET A 1 96 ? 10.015 19.116 -7.731 1.00 94.25 96 MET A O 1
ATOM 741 N N . GLN A 1 97 ? 8.300 19.108 -6.289 1.00 90.19 97 GLN A N 1
ATOM 742 C CA . GLN A 1 97 ? 8.503 17.734 -5.829 1.00 90.19 97 GLN A CA 1
ATOM 743 C C . GLN A 1 97 ? 8.215 16.680 -6.913 1.00 90.19 97 GLN A C 1
ATOM 745 O O . GLN A 1 97 ? 7.209 16.758 -7.622 1.00 90.19 97 GLN A O 1
ATOM 750 N N . GLU A 1 98 ? 9.044 15.635 -6.969 1.00 89.19 98 GLU A N 1
ATOM 751 C CA . GLU A 1 98 ? 8.788 14.429 -7.759 1.00 89.19 98 GLU A CA 1
ATOM 752 C C . GLU A 1 98 ? 7.983 13.426 -6.923 1.00 89.19 98 GLU A C 1
ATOM 754 O O . GLU A 1 98 ? 8.396 13.003 -5.846 1.00 89.19 98 GLU A O 1
ATOM 759 N N . THR A 1 99 ? 6.801 13.054 -7.410 1.00 86.50 99 THR A N 1
ATOM 760 C CA . THR A 1 99 ? 5.806 12.276 -6.644 1.00 86.50 99 THR A CA 1
ATOM 761 C C . THR A 1 99 ? 5.344 11.005 -7.340 1.00 86.50 99 THR A C 1
ATOM 763 O O . THR A 1 99 ? 4.671 10.198 -6.706 1.00 86.50 99 THR A O 1
ATOM 766 N N . LYS A 1 100 ? 5.687 10.815 -8.616 1.00 85.62 100 LYS A N 1
ATOM 767 C CA . LYS A 1 100 ? 5.218 9.703 -9.450 1.00 85.62 100 LYS A CA 1
ATOM 768 C C . LYS A 1 100 ? 6.335 8.718 -9.777 1.00 85.62 100 LYS A C 1
ATOM 770 O O . LYS A 1 100 ? 6.083 7.522 -9.829 1.00 85.62 100 LYS A O 1
ATOM 775 N N . ALA A 1 101 ? 7.558 9.202 -9.982 1.00 84.69 101 ALA A N 1
ATOM 776 C CA . ALA A 1 101 ? 8.695 8.356 -10.321 1.00 84.69 101 ALA A CA 1
ATOM 777 C C . ALA A 1 101 ? 9.320 7.741 -9.059 1.00 84.69 101 ALA A C 1
ATOM 779 O O . ALA A 1 101 ? 10.126 8.378 -8.378 1.00 84.69 101 ALA A O 1
ATOM 780 N N . ALA A 1 102 ? 8.956 6.495 -8.751 1.00 86.06 102 ALA A N 1
ATOM 781 C CA . ALA A 1 102 ? 9.570 5.707 -7.688 1.00 86.06 102 ALA A CA 1
ATOM 782 C C . ALA A 1 102 ? 9.625 4.223 -8.071 1.00 86.06 102 ALA A C 1
ATOM 784 O O . ALA A 1 102 ? 8.679 3.697 -8.649 1.00 86.06 102 ALA A O 1
ATOM 785 N N . LEU A 1 103 ? 10.717 3.548 -7.702 1.00 89.75 103 LEU A N 1
ATOM 786 C CA . LEU A 1 103 ? 10.744 2.089 -7.677 1.00 89.75 103 LEU A CA 1
ATOM 787 C C . LEU A 1 103 ? 10.083 1.621 -6.384 1.00 89.75 103 LEU A C 1
ATOM 789 O O . LEU A 1 103 ? 10.466 2.049 -5.290 1.00 89.75 103 LEU A O 1
ATOM 793 N N . ALA A 1 104 ? 9.094 0.749 -6.527 1.00 92.06 104 ALA A N 1
ATOM 794 C CA . ALA A 1 104 ? 8.335 0.196 -5.423 1.00 92.06 104 ALA A CA 1
ATOM 795 C C . ALA A 1 104 ? 8.416 -1.329 -5.432 1.00 92.06 104 ALA A C 1
ATOM 797 O O . ALA A 1 104 ? 8.574 -1.959 -6.474 1.00 92.06 104 ALA A O 1
ATOM 798 N N . LYS A 1 105 ? 8.291 -1.919 -4.248 1.00 93.94 105 LYS A N 1
ATOM 799 C CA . LYS A 1 105 ? 8.155 -3.356 -4.056 1.00 93.94 105 LYS A CA 1
ATOM 800 C C . LYS A 1 105 ? 6.839 -3.630 -3.352 1.00 93.94 105 LYS A C 1
ATOM 802 O O . LYS A 1 105 ? 6.618 -3.122 -2.249 1.00 93.94 105 LYS A O 1
ATOM 807 N N . VAL A 1 106 ? 6.012 -4.450 -3.987 1.00 95.56 106 VAL A N 1
ATOM 808 C CA . VAL A 1 106 ? 4.787 -5.005 -3.410 1.00 95.56 106 VAL A CA 1
ATOM 809 C C . VAL A 1 106 ? 5.120 -6.363 -2.799 1.00 95.56 106 VAL A C 1
ATOM 811 O O . VAL A 1 106 ? 5.929 -7.112 -3.349 1.00 95.56 106 VAL A O 1
ATOM 814 N N . ARG A 1 107 ? 4.538 -6.672 -1.642 1.00 96.44 107 ARG A N 1
ATOM 815 C CA . ARG A 1 107 ? 4.611 -7.985 -0.989 1.00 96.44 107 ARG A CA 1
ATOM 816 C C . ARG A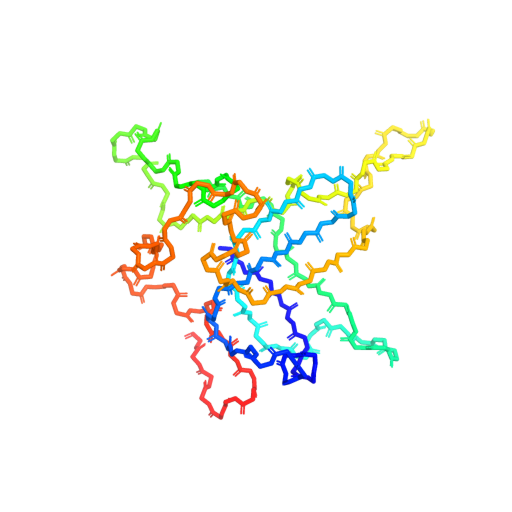 1 107 ? 3.260 -8.308 -0.343 1.00 96.44 107 ARG A C 1
ATOM 818 O O . ARG A 1 107 ? 2.638 -7.375 0.169 1.00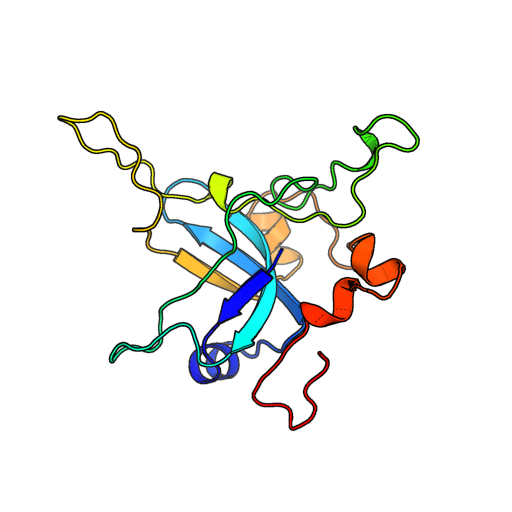 96.44 107 ARG A O 1
ATOM 825 N N . PRO A 1 108 ? 2.830 -9.582 -0.306 1.00 97.19 108 PRO A N 1
ATOM 826 C CA . PRO A 1 108 ? 1.714 -9.995 0.543 1.00 97.19 108 PRO A CA 1
ATOM 827 C C . PRO A 1 108 ? 1.957 -9.551 1.988 1.00 97.19 108 PRO A C 1
ATOM 829 O O . PRO A 1 108 ? 3.091 -9.628 2.473 1.00 97.19 108 PRO A O 1
ATOM 832 N N . ALA A 1 109 ? 0.924 -9.058 2.670 1.00 96.25 109 ALA A N 1
ATOM 833 C CA . ALA A 1 109 ? 1.044 -8.708 4.077 1.00 96.25 109 ALA A CA 1
ATOM 834 C C . ALA A 1 109 ? 1.019 -9.984 4.927 1.00 96.25 109 ALA A C 1
ATOM 836 O O . ALA A 1 109 ? 0.023 -10.699 4.975 1.00 96.25 109 ALA A O 1
ATOM 837 N N . THR A 1 110 ? 2.125 -10.264 5.609 1.00 96.69 110 THR A N 1
ATOM 838 C CA . THR A 1 110 ? 2.220 -11.311 6.633 1.00 96.69 110 THR A CA 1
ATOM 839 C C . THR A 1 110 ? 2.570 -10.665 7.966 1.00 96.69 110 THR A C 1
ATOM 841 O O . THR A 1 110 ? 3.203 -9.606 7.972 1.00 96.69 110 THR A O 1
ATOM 844 N N . GLN A 1 111 ? 2.201 -11.298 9.088 1.00 96.19 111 GLN A N 1
ATOM 845 C CA . GLN A 1 111 ? 2.523 -10.745 10.411 1.00 96.19 111 GLN A CA 1
ATOM 846 C C . GLN A 1 111 ? 4.043 -10.563 10.578 1.00 96.19 111 GLN A C 1
ATOM 848 O O . GLN A 1 111 ? 4.507 -9.508 10.990 1.00 96.19 111 GLN A O 1
ATOM 853 N N . GLU A 1 112 ? 4.833 -11.541 10.122 1.00 96.88 112 GLU A N 1
ATOM 854 C CA . GLU A 1 112 ? 6.300 -11.461 10.121 1.00 96.88 112 GLU A CA 1
ATOM 855 C C . GLU A 1 112 ? 6.826 -10.235 9.358 1.00 96.88 112 GLU A C 1
ATOM 857 O O . GLU A 1 112 ? 7.747 -9.565 9.821 1.00 96.88 112 GLU A O 1
ATOM 862 N N . LEU A 1 113 ? 6.232 -9.914 8.204 1.00 95.50 113 LEU A N 1
ATOM 863 C CA . LEU A 1 113 ? 6.667 -8.783 7.392 1.00 95.50 113 LEU A CA 1
ATOM 864 C C . LEU A 1 113 ? 6.317 -7.437 8.035 1.00 95.50 113 LEU A C 1
ATOM 866 O O . LEU A 1 113 ? 7.123 -6.506 7.983 1.00 95.50 113 LEU A O 1
ATOM 870 N N . VAL A 1 114 ? 5.114 -7.297 8.592 1.00 94.56 114 VAL A N 1
ATOM 871 C CA . VAL A 1 114 ? 4.715 -6.042 9.248 1.00 94.56 114 VAL A CA 1
ATOM 872 C C . VAL A 1 114 ? 5.541 -5.807 10.515 1.00 94.56 114 VAL A C 1
ATOM 874 O O . VAL A 1 114 ? 6.006 -4.685 10.723 1.00 94.56 114 VAL A O 1
ATOM 877 N N . ASP A 1 115 ? 5.860 -6.870 11.259 1.00 94.31 115 ASP A N 1
ATOM 878 C CA . ASP A 1 115 ? 6.754 -6.824 12.418 1.00 94.31 115 ASP A CA 1
ATOM 879 C C . ASP A 1 115 ? 8.191 -6.445 12.008 1.00 94.31 115 ASP A C 1
ATOM 881 O O . ASP A 1 115 ? 8.791 -5.549 12.607 1.00 94.31 115 ASP A O 1
ATOM 885 N N . GLU A 1 116 ? 8.741 -7.057 10.945 1.00 94.06 116 GLU A N 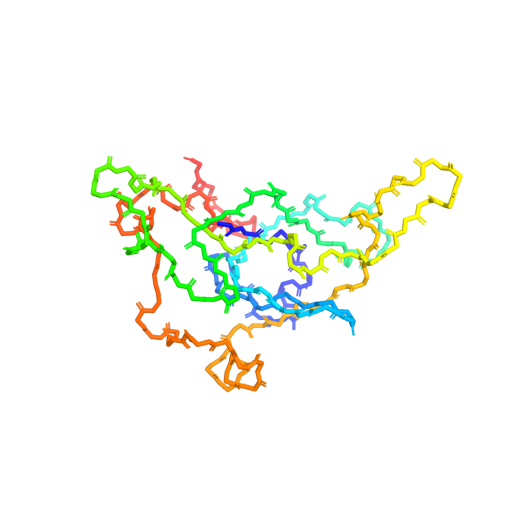1
ATOM 886 C CA . GLU A 1 116 ? 10.065 -6.719 10.382 1.00 94.06 116 GLU A CA 1
ATOM 887 C C . GLU A 1 116 ? 10.155 -5.224 10.035 1.00 94.06 116 GLU A C 1
ATOM 889 O O . GLU A 1 116 ? 11.164 -4.553 10.277 1.00 94.06 116 GLU A O 1
ATOM 894 N N . LEU A 1 117 ? 9.072 -4.683 9.479 1.00 91.88 117 LEU A N 1
ATOM 895 C CA . LEU A 1 117 ? 8.974 -3.293 9.054 1.00 91.88 117 LEU A CA 1
ATOM 896 C C . LEU A 1 117 ? 8.599 -2.329 10.185 1.00 91.88 117 LEU A C 1
ATOM 898 O O . LEU A 1 117 ? 8.520 -1.123 9.933 1.00 91.88 117 LEU A O 1
ATOM 902 N N . ASN A 1 118 ? 8.442 -2.822 11.418 1.00 90.81 118 ASN A N 1
ATOM 903 C CA . ASN A 1 118 ? 8.006 -2.053 12.585 1.00 90.81 118 ASN A CA 1
ATOM 904 C C . ASN A 1 118 ? 6.686 -1.307 12.327 1.00 90.81 118 ASN A C 1
ATOM 906 O O . ASN A 1 118 ? 6.536 -0.135 12.686 1.00 90.81 118 ASN A O 1
ATOM 910 N N . MET A 1 119 ? 5.759 -1.966 11.637 1.00 89.88 119 MET A N 1
ATOM 911 C CA . MET A 1 119 ? 4.389 -1.504 11.471 1.00 89.88 119 MET A CA 1
ATOM 912 C C . MET A 1 119 ? 3.611 -2.022 12.682 1.00 89.88 119 MET A C 1
ATOM 914 O O . MET A 1 119 ? 3.491 -3.228 12.858 1.00 89.88 119 MET A O 1
ATOM 918 N N . ASP A 1 120 ? 3.148 -1.122 13.548 1.00 86.56 120 ASP A N 1
ATOM 919 C CA . ASP A 1 120 ? 2.443 -1.458 14.796 1.00 86.56 120 ASP A CA 1
ATOM 920 C C . ASP A 1 120 ? 0.994 -1.869 14.491 1.00 86.56 120 ASP A C 1
ATOM 922 O O . ASP A 1 120 ? 0.042 -1.120 14.715 1.00 86.56 120 ASP A O 1
ATOM 926 N N . VAL A 1 121 ? 0.842 -3.021 13.836 1.00 90.50 121 VAL A N 1
ATOM 927 C CA . VAL A 1 121 ? -0.433 -3.529 13.337 1.00 90.50 121 VAL A CA 1
ATOM 928 C C . VAL A 1 121 ? -0.531 -5.036 13.545 1.00 90.50 121 VAL A C 1
ATOM 930 O O . VAL A 1 121 ? 0.362 -5.800 13.183 1.00 90.50 121 VAL A O 1
ATOM 933 N N . ASP A 1 122 ? -1.654 -5.459 14.112 1.00 92.88 122 ASP A N 1
ATOM 934 C CA . ASP A 1 122 ? -2.050 -6.860 14.206 1.00 92.88 122 ASP A CA 1
ATOM 935 C C . ASP A 1 122 ? -2.996 -7.181 13.047 1.00 92.88 122 ASP A C 1
ATOM 937 O O . ASP A 1 122 ? -4.126 -6.691 13.003 1.00 92.88 122 ASP A O 1
ATOM 941 N N . LEU A 1 123 ? -2.534 -7.985 12.088 1.00 92.94 123 LEU A N 1
ATOM 942 C CA . LEU A 1 123 ? -3.300 -8.288 10.879 1.00 92.94 123 LEU A CA 1
ATOM 943 C C . LEU A 1 123 ? -4.554 -9.130 11.148 1.00 92.94 123 LEU A C 1
ATOM 945 O O . LEU A 1 123 ? -5.456 -9.123 10.313 1.00 92.94 123 LEU A O 1
ATOM 949 N N . GLU A 1 124 ? -4.644 -9.837 12.280 1.00 91.50 124 GLU A N 1
ATOM 950 C CA . GLU A 1 124 ? -5.832 -10.635 12.617 1.00 91.50 124 GLU A CA 1
ATOM 951 C C . GLU A 1 124 ? -7.018 -9.754 13.023 1.00 91.50 124 GLU A C 1
ATOM 953 O O . GLU A 1 124 ? -8.176 -10.103 12.781 1.00 91.50 124 GLU A O 1
ATOM 958 N N . THR A 1 125 ? -6.732 -8.611 13.645 1.00 90.12 125 THR A N 1
ATOM 959 C CA . THR A 1 125 ? -7.741 -7.670 14.147 1.00 90.12 125 THR A CA 1
ATOM 960 C C . THR A 1 125 ? -7.866 -6.416 13.288 1.00 90.12 125 THR A C 1
ATOM 962 O O . THR A 1 125 ? -8.837 -5.668 13.422 1.00 90.12 125 THR A O 1
ATOM 965 N N . PHE A 1 126 ? -6.914 -6.186 12.383 1.00 90.62 126 PHE A N 1
ATOM 966 C CA . PHE A 1 126 ? -6.912 -5.027 11.510 1.00 90.62 126 PHE A CA 1
ATOM 967 C C . PHE A 1 126 ? -8.093 -5.041 10.539 1.00 90.62 126 PHE A C 1
ATOM 969 O O . PHE A 1 126 ? -8.315 -5.972 9.768 1.00 90.62 126 PHE A O 1
ATOM 976 N N . THR A 1 127 ? -8.833 -3.942 10.542 1.00 90.06 127 THR A N 1
ATOM 977 C CA . THR A 1 127 ? -9.997 -3.729 9.690 1.00 90.06 127 THR A CA 1
ATOM 978 C C . THR A 1 127 ? -10.130 -2.247 9.380 1.00 90.06 127 THR A C 1
ATOM 980 O O . THR A 1 127 ? -9.493 -1.394 10.007 1.00 90.06 127 THR A O 1
ATOM 983 N N . PHE A 1 128 ? -10.961 -1.923 8.397 1.00 90.88 128 PHE A N 1
ATOM 984 C CA . PHE A 1 128 ? -11.269 -0.546 8.065 1.00 90.88 128 PHE A CA 1
ATOM 985 C C . PHE A 1 128 ? -12.739 -0.227 8.383 1.00 90.88 128 PHE A C 1
ATOM 987 O O . PHE A 1 128 ? -13.613 -1.005 8.000 1.00 90.88 128 PHE A O 1
ATOM 994 N N . PRO A 1 129 ? -13.052 0.964 8.929 1.00 91.12 129 PRO A N 1
ATOM 995 C CA . PRO A 1 129 ? -14.426 1.411 9.186 1.00 91.12 129 PRO A CA 1
ATOM 996 C C . PRO A 1 129 ? -15.353 1.282 7.973 1.00 91.12 129 PRO A C 1
ATOM 998 O O . PRO A 1 129 ? -16.514 0.898 8.089 1.00 91.12 129 PRO A O 1
ATOM 1001 N N . GLN A 1 130 ? -14.831 1.563 6.775 1.00 91.50 130 GLN A N 1
ATOM 1002 C CA . GLN A 1 130 ? -15.590 1.405 5.534 1.00 91.50 130 GLN A CA 1
ATOM 1003 C C . GLN A 1 130 ? -16.007 -0.043 5.230 1.00 91.50 130 GLN A C 1
ATOM 1005 O O . GLN A 1 130 ? -17.026 -0.260 4.575 1.00 91.50 130 GLN A O 1
ATOM 1010 N N . ASP A 1 131 ? -15.207 -1.021 5.649 1.00 90.56 131 ASP A N 1
ATOM 1011 C CA . ASP A 1 131 ? -15.431 -2.436 5.374 1.00 90.56 131 ASP A CA 1
ATOM 1012 C C . ASP A 1 131 ? -16.424 -2.988 6.397 1.00 90.56 131 ASP A C 1
ATOM 1014 O O . ASP A 1 131 ? -17.393 -3.640 6.014 1.00 90.56 131 ASP A O 1
ATOM 1018 N N . GLU A 1 132 ? -16.268 -2.612 7.671 1.00 90.75 132 GLU A N 1
ATOM 1019 C CA . GLU A 1 132 ? -17.229 -2.912 8.741 1.00 90.75 132 GLU A CA 1
ATOM 1020 C C . GLU A 1 132 ? -18.631 -2.377 8.428 1.00 90.75 132 GLU A C 1
ATOM 1022 O O . GLU A 1 132 ? -19.637 -3.046 8.664 1.00 90.75 132 GLU A O 1
ATOM 1027 N N . ALA A 1 133 ? -18.708 -1.177 7.851 1.00 89.94 133 ALA A N 1
ATOM 1028 C CA . ALA A 1 133 ? -19.960 -0.555 7.441 1.00 89.94 133 ALA A CA 1
ATOM 1029 C C . ALA A 1 133 ? -20.492 -1.055 6.080 1.00 89.94 133 ALA A C 1
ATOM 1031 O O . ALA A 1 133 ? -21.549 -0.609 5.629 1.00 89.94 133 ALA A O 1
ATOM 1032 N N . GLY A 1 134 ? -19.781 -1.972 5.415 1.00 88.81 134 GLY A N 1
ATOM 1033 C CA . GLY A 1 134 ? -20.240 -2.671 4.214 1.00 88.81 134 GLY A CA 1
ATOM 1034 C C . GLY A 1 134 ? -20.155 -1.891 2.898 1.00 88.81 134 GLY A C 1
ATOM 1035 O O . GLY A 1 134 ? -20.600 -2.403 1.875 1.00 88.81 134 GLY A O 1
ATOM 1036 N N . PHE A 1 135 ? -19.577 -0.686 2.874 1.00 87.00 135 PHE A N 1
ATOM 1037 C CA . PHE A 1 135 ? -19.397 0.097 1.638 1.00 87.00 135 PHE A CA 1
ATOM 1038 C C . PHE A 1 135 ? -17.957 0.083 1.100 1.00 87.00 135 PHE A C 1
ATOM 1040 O O . PHE A 1 135 ? -17.657 0.704 0.081 1.00 87.00 135 PHE A O 1
ATOM 1047 N N . GLY A 1 136 ? -17.044 -0.622 1.765 1.00 83.00 136 GLY A N 1
ATOM 1048 C CA . GLY A 1 136 ? -15.647 -0.753 1.359 1.00 83.00 136 GLY A CA 1
ATOM 1049 C C . GLY A 1 136 ? -15.376 -1.778 0.250 1.00 83.00 136 GLY A C 1
ATOM 1050 O O . GLY A 1 136 ? -14.304 -1.722 -0.352 1.00 83.00 136 GLY A O 1
ATOM 1051 N N . GLN A 1 137 ? -16.368 -2.612 -0.093 1.00 80.50 137 GLN A N 1
ATOM 1052 C CA . GLN A 1 137 ? -16.270 -3.713 -1.070 1.00 80.50 137 GLN A CA 1
ATOM 1053 C C . GLN A 1 137 ? -15.772 -3.287 -2.458 1.00 80.50 137 GLN A C 1
ATOM 1055 O O . GLN A 1 137 ? -15.150 -4.070 -3.166 1.00 80.50 137 GLN A O 1
ATOM 1060 N N . GLN A 1 138 ? -15.973 -2.022 -2.843 1.00 74.88 138 GLN A N 1
ATOM 1061 C CA . GLN A 1 138 ? -15.459 -1.470 -4.103 1.00 74.88 138 GLN A CA 1
ATOM 1062 C C . GLN A 1 138 ? -13.926 -1.613 -4.246 1.00 74.88 138 GLN A C 1
ATOM 1064 O O . GLN A 1 138 ? -13.384 -1.553 -5.352 1.00 74.88 138 GLN A O 1
ATOM 1069 N N . LYS A 1 139 ? -13.207 -1.741 -3.125 1.00 78.50 139 LYS A N 1
ATOM 1070 C CA . LYS A 1 139 ? -11.743 -1.854 -3.092 1.00 78.50 139 LYS A CA 1
ATOM 1071 C C . LYS A 1 139 ? -11.249 -3.287 -3.260 1.00 78.50 139 LYS A C 1
ATOM 1073 O O . LYS A 1 139 ? -10.088 -3.443 -3.613 1.00 78.50 139 LYS A O 1
ATOM 1078 N N . ASP A 1 140 ? -12.123 -4.274 -3.098 1.00 83.25 140 ASP A N 1
ATOM 1079 C CA . ASP A 1 140 ? -11.805 -5.706 -3.186 1.00 83.25 140 ASP A CA 1
ATOM 1080 C C . ASP A 1 140 ? -11.960 -6.226 -4.626 1.00 83.25 140 ASP A C 1
ATOM 1082 O O . ASP A 1 140 ? -12.151 -7.406 -4.889 1.00 83.25 140 ASP A O 1
ATOM 1086 N N . PHE A 1 141 ? -11.941 -5.302 -5.586 1.00 85.94 141 PHE A N 1
ATOM 1087 C CA . PHE A 1 141 ? -12.218 -5.573 -6.983 1.00 85.94 141 PHE A CA 1
ATOM 1088 C C . PHE A 1 141 ? -11.090 -6.381 -7.633 1.00 85.94 141 PHE A C 1
ATOM 1090 O O . PHE A 1 141 ? -9.929 -5.961 -7.604 1.00 85.94 141 PHE A O 1
ATOM 1097 N N . ASP A 1 142 ? -11.474 -7.468 -8.299 1.00 91.44 142 ASP A N 1
ATOM 1098 C CA . ASP A 1 142 ? -10.600 -8.336 -9.079 1.00 91.44 142 ASP A CA 1
ATOM 1099 C C . ASP A 1 142 ? -11.189 -8.587 -10.471 1.00 91.44 142 ASP A C 1
ATOM 1101 O O . ASP A 1 142 ? -12.314 -9.062 -10.612 1.00 91.44 142 ASP A O 1
ATOM 1105 N N . THR A 1 143 ? -10.445 -8.256 -11.527 1.00 90.25 143 THR A N 1
ATOM 1106 C CA . THR A 1 143 ? -10.896 -8.499 -12.908 1.00 90.25 143 THR A CA 1
ATOM 1107 C C . THR A 1 143 ? -10.791 -9.949 -13.368 1.00 90.25 143 THR A C 1
ATOM 1109 O O . THR A 1 143 ? -11.338 -10.274 -14.422 1.00 90.25 143 THR A O 1
ATOM 1112 N N . ARG A 1 144 ? -10.051 -10.801 -12.649 1.00 89.44 144 ARG A N 1
ATOM 1113 C CA . ARG A 1 144 ? -9.967 -12.241 -12.940 1.00 89.44 144 ARG A CA 1
ATOM 1114 C C . ARG A 1 144 ? -11.279 -12.934 -12.571 1.00 89.44 144 ARG A C 1
ATOM 1116 O O . ARG A 1 144 ? -11.667 -13.908 -13.219 1.00 89.44 144 ARG A O 1
ATOM 1123 N N . ASP A 1 145 ? -11.993 -12.380 -11.595 1.00 85.00 145 ASP A N 1
ATOM 1124 C CA . ASP A 1 145 ? -13.308 -12.846 -11.193 1.00 85.00 145 ASP A CA 1
ATOM 1125 C C . ASP A 1 145 ? -14.384 -12.364 -12.172 1.00 85.00 145 ASP A C 1
ATOM 1127 O O . ASP A 1 145 ? -14.515 -11.185 -12.496 1.00 85.00 145 ASP A O 1
ATOM 1131 N N . ASN A 1 146 ? -15.245 -13.283 -12.617 1.00 66.31 146 ASN A N 1
ATOM 1132 C CA . ASN A 1 146 ? -16.372 -12.971 -13.508 1.00 66.31 146 ASN A CA 1
ATOM 1133 C C . ASN A 1 146 ? -17.527 -12.220 -12.804 1.00 66.31 146 ASN A C 1
ATOM 1135 O O . ASN A 1 146 ? -18.632 -12.124 -13.343 1.00 66.31 146 ASN A O 1
ATOM 1139 N N . THR A 1 147 ? -17.300 -11.708 -11.595 1.00 59.88 147 THR A N 1
ATOM 1140 C CA . THR A 1 147 ? -18.267 -10.961 -10.790 1.00 59.88 147 THR A CA 1
ATOM 1141 C C . THR A 1 147 ? -17.733 -9.564 -10.523 1.00 59.88 147 THR A C 1
ATOM 1143 O O . THR A 1 147 ? -16.989 -9.333 -9.577 1.00 59.88 147 THR A O 1
ATOM 1146 N N . THR A 1 148 ? -18.139 -8.596 -11.340 1.00 51.50 148 THR A N 1
ATOM 1147 C CA . THR A 1 148 ? -17.863 -7.189 -11.049 1.00 51.50 148 THR A CA 1
ATOM 1148 C C . THR A 1 148 ? -18.771 -6.723 -9.911 1.00 51.50 148 THR A C 1
ATOM 1150 O O . THR A 1 148 ? -19.962 -6.497 -10.131 1.00 51.50 148 THR A O 1
ATOM 1153 N N . VAL A 1 149 ? -18.225 -6.571 -8.705 1.00 54.03 149 VAL A N 1
ATOM 1154 C CA . VAL A 1 149 ? -18.845 -5.767 -7.643 1.00 54.03 149 VAL A CA 1
ATOM 1155 C C . VAL A 1 149 ? -18.516 -4.299 -7.915 1.00 54.03 149 VAL A C 1
ATOM 1157 O O . VAL A 1 149 ? -17.347 -3.908 -7.924 1.00 54.03 149 VAL A O 1
ATOM 1160 N N . GLN A 1 150 ? -19.538 -3.505 -8.242 1.00 48.31 150 GLN A N 1
ATOM 1161 C CA . GLN A 1 150 ? -19.424 -2.069 -8.509 1.00 48.31 150 GLN A CA 1
ATOM 1162 C C . GLN A 1 150 ? -20.225 -1.271 -7.489 1.00 48.31 150 GLN A C 1
ATOM 1164 O O . GLN A 1 150 ? -21.379 -1.676 -7.222 1.00 48.31 150 GLN A O 1
#

Foldseek 3Di:
DEKEAEPVRCVVQVHAQQFWKWKAFDPFAIFIHTYAYDQPAQPDPPSGGMDDDADFAQDELQRGNQVVDPPPRRDQWGGYHCVRHADPDADPPVRHDHGRDTDMDMHGDDPVVSVVRVRPHDPVPDDISNVVVPNCVQRSHHPVDPDDDD

InterPro domains:
  IPR006657 Molybdopterin dinucleotide-binding domain [PF01568] (2-101)
  IPR009010 Aspartate decarboxylase-like domain superfamily [SSF50692] (2-115)

Secondary structure (DSSP, 8-state):
-EEEE-HHHHHHHT--TT-EEEEEESSS-EEEEEEEE-SSS--STT----B--TT--EEETTEE-GGGSPTT---SS-EE-GGGTS---B-TTT-PBP-S---EEEEE--HHHHHHTT----TTT---HHHHTT-GGGGS-BSSSS----

Radius of gyration: 15.83 Å; chains: 1; bounding box: 36×40×40 Å

Organism: NCBI:txid699431

pLDDT: mean 88.97, std 9.12, range [48.31, 97.19]